Protein 3LEQ (pdb70)

Organism: Streptomyces avermitilis (strain ATCC 31267 / DSM 46492 / JCM 5070 / NBRC 14893 / NCIMB 12804 / NRRL 8165 / MA-4680) (NCBI:txid227882)

Solvent-accessible surface area: 5653 Å² total

Nearest PDB structures (foldseek):
  3leq-assembly1_A  TM=1.006E+00  e=3.534E-18  Streptomyces avermitilis MA-4680 = NBRC 14893
  7f8m-assembly3_F  TM=8.159E-01  e=8.691E-07  Candidatus Thorarchaeota archaeon SMTZ1-45
  9jue-assembly1_E  TM=7.612E-01  e=6.379E-07  Promethearchaeum syntrophicum
  6hjm-assembly2_E  TM=8.077E-01  e=4.025E-05  Myxococcus xanthus
  5zzb-assembly1_A  TM=6.959E-01  e=4.492E-04  Candidatus Lokiarchaeum sp. GC14_75

Foldseek 3Di:
DDPLLVLQLVLC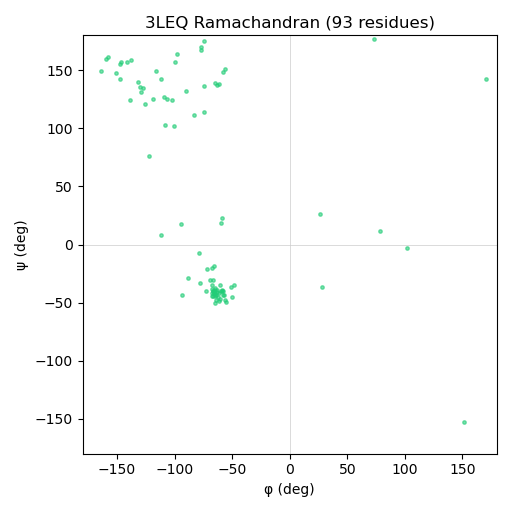VVDLFFPWKFKAWQVLHTPYIHPPQDPVRVSVLSVVVVVCCVVKDWDAQQAIWIWDDLPPTIIMITGTGGPDDPVVSVVSCSSVVD

CATH classification: 3.30.450.30

Structure (mmCIF, N/CA/C/O backbone):
data_3LEQ
#
_entry.id   3LEQ
#
_cell.length_a   89.466
_cell.length_b   29.824
_cell.length_c   40.752
_cell.angle_alpha   90.00
_cell.angle_beta   104.89
_cell.angle_gamma   90.00
#
_symmetry.space_group_name_H-M   'C 1 2 1'
#
loop_
_entity.id
_entity.type
_entity.pdbx_description
1 polymer 'uncharacterized protein cvnB5'
2 water water
#
loop_
_atom_site.group_PDB
_atom_site.id
_atom_site.type_symbol
_atom_site.label_atom_id
_atom_site.label_alt_id
_atom_site.label_comp_id
_atom_site.label_asym_id
_atom_site.label_entity_id
_atom_site.label_seq_id
_atom_site.pdbx_PDB_ins_code
_atom_site.Cartn_x
_atom_site.Cartn_y
_atom_site.Cartn_z
_atom_site.occupancy
_atom_site.B_iso_or_equiv
_atom_site.auth_seq_id
_atom_site.auth_comp_id
_atom_site.auth_asym_id
_atom_site.auth_atom_id
_atom_site.pdbx_PDB_model_num
ATOM 1 N N . HIS A 1 2 ? 27.037 25.172 -9.245 1.00 14.13 9 HIS A N 1
ATOM 2 C CA . HIS A 1 2 ? 27.573 24.415 -8.069 1.00 14.70 9 HIS A CA 1
ATOM 3 C C . HIS A 1 2 ? 28.789 23.573 -8.446 1.00 14.21 9 HIS A C 1
ATOM 4 O O . HIS A 1 2 ? 28.717 22.718 -9.328 1.00 14.65 9 HIS A O 1
ATOM 11 N N . SER A 1 3 ? 29.906 23.824 -7.766 1.00 13.89 10 SER A N 1
ATOM 12 C CA . SER A 1 3 ? 31.171 23.185 -8.098 1.00 13.39 10 SER A CA 1
ATOM 13 C C . SER A 1 3 ? 31.179 21.761 -7.571 1.00 13.09 10 SER A C 1
ATOM 14 O O . SER A 1 3 ? 30.320 21.386 -6.770 1.00 12.37 10 SER A O 1
ATOM 17 N N . GLN A 1 4 ? 32.149 20.969 -8.016 1.00 12.79 11 GLN A N 1
ATOM 18 C CA . GLN A 1 4 ? 32.290 19.595 -7.529 1.00 12.80 11 GLN A CA 1
ATOM 19 C C . GLN A 1 4 ? 32.483 19.549 -6.015 1.00 12.64 11 GLN A C 1
ATOM 20 O O . GLN A 1 4 ? 31.945 18.667 -5.343 1.00 13.31 11 GLN A O 1
ATOM 22 N N . LEU A 1 5 ? 33.255 20.498 -5.480 1.00 12.20 12 LEU A N 1
ATOM 23 C CA . LEU A 1 5 ? 33.488 20.575 -4.037 1.00 11.92 12 LEU A CA 1
ATOM 24 C C . LEU A 1 5 ? 32.192 20.878 -3.292 1.00 11.54 12 LEU A C 1
ATOM 25 O O . LEU A 1 5 ? 31.918 20.265 -2.262 1.00 11.76 12 LEU A O 1
ATOM 30 N N . ASP A 1 6 ? 31.386 21.799 -3.820 1.00 11.26 13 ASP A N 1
ATOM 31 C CA . ASP A 1 6 ? 30.080 22.128 -3.214 1.00 11.69 13 ASP A CA 1
ATOM 32 C C . ASP A 1 6 ? 29.219 20.881 -3.105 1.00 11.23 13 ASP A C 1
ATOM 33 O O . ASP A 1 6 ? 28.549 20.667 -2.096 1.00 11.33 13 ASP A O 1
ATOM 38 N N . GLN A 1 7 ? 29.219 20.073 -4.167 1.00 11.85 14 GLN A N 1
ATOM 39 C CA . GLN A 1 7 ? 28.428 18.829 -4.219 1.00 11.54 14 GLN A CA 1
ATOM 40 C C . GLN A 1 7 ? 28.943 17.780 -3.237 1.00 11.37 14 GLN A C 1
ATOM 41 O O . GLN A 1 7 ? 28.149 17.113 -2.565 1.00 10.97 14 GLN A O 1
ATOM 47 N N . LEU A 1 8 ? 30.266 17.646 -3.151 1.00 11.18 15 LEU A N 1
ATOM 48 C CA . LEU A 1 8 ? 30.890 16.806 -2.126 1.00 11.94 15 LEU A CA 1
ATOM 49 C C . LEU A 1 8 ? 30.494 17.190 -0.696 1.00 11.59 15 L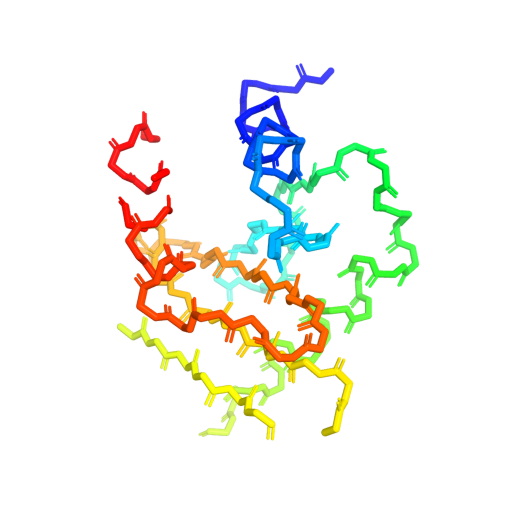EU A C 1
ATOM 50 O O . LEU A 1 8 ? 30.150 16.312 0.114 1.00 11.22 15 LEU A O 1
ATOM 55 N N . LEU A 1 9 ? 30.560 18.496 -0.396 1.00 11.30 16 LEU A N 1
ATOM 56 C CA A LEU A 1 9 ? 30.194 19.020 0.921 0.50 11.43 16 LEU A CA 1
ATOM 57 C CA B LEU A 1 9 ? 30.200 19.003 0.926 0.50 11.72 16 LEU A CA 1
ATOM 58 C C . LEU A 1 9 ? 28.710 18.818 1.190 1.00 11.97 16 LEU A C 1
ATOM 59 O O . LEU A 1 9 ? 28.322 18.433 2.289 1.00 12.31 16 LEU A O 1
ATOM 68 N N . THR A 1 10 ? 27.875 19.089 0.182 1.00 12.09 17 THR A N 1
ATOM 69 C CA . THR A 1 10 ? 26.424 18.913 0.325 1.00 11.79 17 THR A CA 1
ATOM 70 C C . THR A 1 10 ? 26.123 17.423 0.534 1.00 11.32 17 THR A C 1
ATOM 71 O O . THR A 1 10 ? 25.262 17.058 1.336 1.00 11.11 17 THR A O 1
ATOM 75 N N . GLY A 1 11 ? 26.880 16.581 -0.165 1.00 11.58 18 GLY A N 1
ATOM 76 C CA . GLY A 1 11 ? 26.774 15.125 -0.068 1.00 12.21 18 GLY A CA 1
ATOM 77 C C . GLY A 1 11 ? 27.103 14.619 1.324 1.00 12.18 18 GLY A C 1
ATOM 78 O O . GLY A 1 11 ? 26.376 13.788 1.869 1.00 12.70 18 GLY A O 1
ATOM 79 N N . LEU A 1 12 ? 28.186 15.134 1.908 1.00 12.00 19 LEU A N 1
ATOM 80 C CA . LEU A 1 12 ? 28.522 14.817 3.303 1.00 11.75 19 LEU A CA 1
ATOM 81 C C . LEU A 1 12 ? 27.352 15.155 4.239 1.00 11.35 19 LEU A C 1
ATOM 82 O O . LEU A 1 12 ? 26.958 14.340 5.068 1.00 11.14 19 LEU A O 1
ATOM 87 N N . VAL A 1 13 ? 26.815 16.363 4.104 1.00 11.10 20 VAL A N 1
ATOM 88 C CA . VAL A 1 13 ? 25.722 16.818 4.981 1.00 11.44 20 VAL A CA 1
ATOM 89 C C . VAL A 1 13 ? 24.469 15.944 4.796 1.00 11.74 20 VAL A C 1
ATOM 90 O O . VAL A 1 13 ? 23.790 15.590 5.777 1.00 11.83 20 VAL A O 1
ATOM 94 N N . ASP A 1 14 ? 24.178 15.590 3.545 1.00 11.54 21 ASP A N 1
ATOM 95 C CA . ASP A 1 14 ? 22.997 14.782 3.215 1.00 12.36 21 ASP A CA 1
ATOM 96 C C . ASP A 1 14 ? 23.078 13.346 3.734 1.00 11.98 21 ASP A C 1
ATOM 97 O O . ASP A 1 14 ? 22.110 12.835 4.288 1.00 12.16 21 ASP A O 1
ATOM 102 N N . ARG A 1 15 ? 24.229 12.707 3.559 1.00 12.09 22 ARG A N 1
ATOM 103 C CA . ARG A 1 15 ? 24.398 11.299 3.943 1.00 12.02 22 ARG A CA 1
ATOM 104 C C . ARG A 1 15 ? 24.589 11.125 5.446 1.00 11.77 22 ARG A C 1
ATOM 105 O O . ARG A 1 15 ? 24.161 10.109 6.006 1.00 11.86 22 ARG A O 1
ATOM 113 N N . VAL A 1 16 ? 25.239 12.095 6.092 1.00 10.76 23 VAL A N 1
ATOM 114 C CA . VAL A 1 16 ? 25.629 11.934 7.495 1.00 10.85 23 VAL A CA 1
ATOM 115 C C . VAL A 1 16 ? 24.682 12.654 8.476 1.00 10.66 23 VAL A C 1
ATOM 116 O O . VAL A 1 16 ? 24.741 13.874 8.639 1.00 9.89 23 VAL A O 1
ATOM 120 N N . ALA A 1 17 ? 23.808 11.877 9.115 1.00 10.20 24 ALA A N 1
ATOM 121 C CA . ALA A 1 17 ? 22.837 12.404 10.085 1.00 10.87 24 ALA A CA 1
ATOM 122 C C . ALA A 1 17 ? 23.500 13.330 11.121 1.00 11.11 24 ALA A C 1
ATOM 123 O O . ALA A 1 17 ? 22.909 14.334 11.543 1.00 10.88 24 ALA A O 1
ATOM 125 N N . GLU A 1 18 ? 24.740 12.996 11.495 1.00 11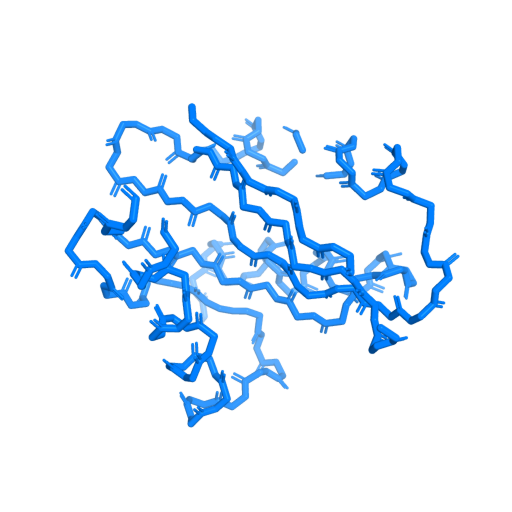.21 25 GLU A N 1
ATOM 126 C CA . GLU A 1 18 ? 25.478 13.725 12.519 1.00 11.64 25 GLU A CA 1
ATOM 127 C C . GLU A 1 18 ? 25.950 15.102 12.061 1.00 11.25 25 GLU A C 1
ATOM 128 O O . GLU A 1 18 ? 26.234 15.955 12.889 1.00 10.80 25 GLU A O 1
ATOM 134 N N . VAL A 1 19 ? 26.048 15.314 10.752 1.00 11.38 26 VAL A N 1
ATOM 135 C CA . VAL A 1 19 ? 26.656 16.541 10.223 1.00 11.55 26 VAL A CA 1
ATOM 136 C C . VAL A 1 19 ? 25.539 17.479 9.774 1.00 11.51 26 VAL A C 1
ATOM 137 O O . VAL A 1 19 ? 24.685 17.088 9.001 1.00 11.59 26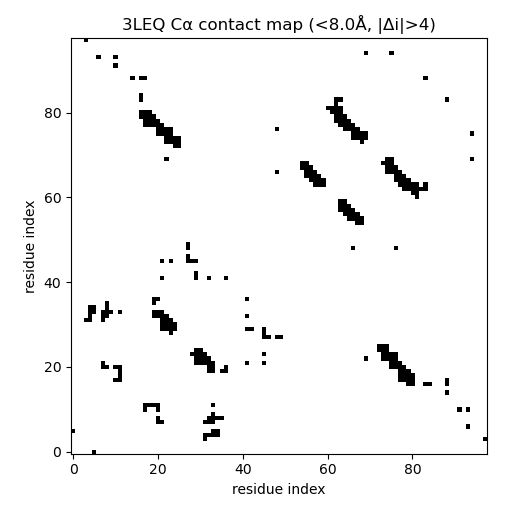 VAL A O 1
ATOM 141 N N . ASP A 1 20 ? 25.529 18.697 10.309 1.00 11.74 27 ASP A N 1
ATOM 142 C CA . ASP A 1 20 ? 24.536 19.702 9.941 1.00 11.68 27 ASP A CA 1
ATOM 143 C C . ASP A 1 20 ? 24.989 20.654 8.796 1.00 11.28 27 ASP A C 1
ATOM 144 O O . ASP A 1 20 ? 24.204 20.957 7.882 1.00 11.33 27 ASP A O 1
ATOM 149 N N . HIS A 1 21 ? 26.235 21.129 8.852 1.00 9.41 28 HIS A N 1
ATOM 150 C CA . HIS A 1 21 ? 26.772 22.044 7.841 1.00 9.11 28 HIS A CA 1
ATOM 151 C C . HIS A 1 21 ? 28.252 21.776 7.663 1.00 8.49 28 HIS A C 1
ATOM 152 O O . HIS A 1 21 ? 28.895 21.244 8.569 1.00 7.98 28 HIS A O 1
ATOM 159 N N . ALA A 1 22 ? 28.777 22.166 6.502 1.00 8.36 29 ALA A N 1
ATOM 160 C CA . ALA A 1 22 ? 30.193 22.046 6.184 1.00 8.89 29 ALA A CA 1
ATOM 161 C C . ALA A 1 22 ? 30.673 23.176 5.283 1.00 9.04 29 ALA A C 1
ATOM 162 O O . ALA A 1 22 ? 29.947 23.623 4.386 1.00 9.91 29 ALA A O 1
ATOM 164 N N . VAL A 1 23 ? 31.893 23.640 5.527 1.00 10.08 30 VAL A N 1
ATOM 165 C CA . VAL A 1 23 ? 32.541 24.616 4.648 1.00 11.06 30 VAL A CA 1
ATOM 166 C C . VAL A 1 23 ? 33.995 24.240 4.447 1.00 10.91 30 VAL A C 1
ATOM 167 O O . VAL A 1 23 ? 34.584 23.512 5.269 1.00 11.08 30 VAL A O 1
ATOM 171 N N . VAL A 1 24 ? 34.574 24.753 3.368 1.00 10.71 31 VAL A N 1
ATOM 172 C CA . VAL A 1 24 ? 36.020 24.701 3.180 1.00 10.08 31 VAL A CA 1
ATOM 173 C C . VAL A 1 24 ? 36.536 26.155 3.107 1.00 9.82 31 VAL A C 1
ATOM 174 O O . VAL A 1 24 ? 36.025 26.972 2.331 1.00 10.68 31 VAL A O 1
ATOM 178 N N . LEU A 1 25 ? 37.502 26.470 3.960 1.00 9.91 32 LEU A N 1
ATOM 179 C CA . LEU A 1 25 ? 38.041 27.825 4.065 1.00 10.12 32 LEU A CA 1
ATOM 180 C C . LEU A 1 25 ? 39.474 27.837 3.552 1.00 10.24 32 LEU A C 1
ATOM 181 O O . LEU A 1 25 ? 40.224 26.901 3.808 1.00 10.03 32 LEU A O 1
ATOM 186 N N . SER A 1 26 ? 39.862 28.912 2.864 1.00 10.03 33 SER A N 1
ATOM 187 C CA . SER A 1 26 ? 41.231 29.084 2.400 1.00 10.73 33 SER A CA 1
ATOM 188 C C . SER A 1 26 ? 42.080 29.511 3.588 1.00 11.10 33 SER A C 1
ATOM 189 O O . SER A 1 26 ? 41.545 29.843 4.646 1.00 11.15 33 SER A O 1
ATOM 192 N N . GLU A 1 27 ? 43.398 29.519 3.401 1.00 11.97 34 GLU A N 1
ATOM 193 C CA . GLU A 1 27 ? 44.334 30.016 4.408 1.00 12.49 34 GLU A CA 1
ATOM 194 C C . GLU A 1 27 ? 43.971 31.419 4.921 1.00 12.57 34 GLU A C 1
ATOM 195 O O . GLU A 1 27 ? 44.131 31.696 6.106 1.00 12.86 34 GLU A O 1
ATOM 197 N N . ASP A 1 28 ? 43.464 32.286 4.045 1.00 12.68 35 ASP A N 1
ATOM 198 C CA . ASP A 1 28 ? 43.075 33.648 4.446 1.00 12.36 35 ASP A CA 1
ATOM 199 C C . ASP A 1 28 ? 41.715 33.757 5.161 1.00 12.42 35 ASP A C 1
ATOM 200 O O . ASP A 1 28 ? 41.367 34.828 5.653 1.00 12.40 35 ASP A O 1
ATOM 202 N N . GLY A 1 29 ? 40.950 32.666 5.214 1.00 11.74 36 GLY A N 1
ATOM 203 C CA . GLY A 1 29 ? 39.647 32.653 5.898 1.00 11.33 36 GLY A CA 1
ATOM 204 C C . GLY A 1 29 ? 38.451 32.751 4.963 1.00 11.02 36 GLY A C 1
ATOM 205 O O . GLY A 1 29 ? 37.288 32.664 5.402 1.00 10.80 36 GLY A O 1
ATOM 206 N N . LEU A 1 30 ? 38.734 32.897 3.670 1.00 11.22 37 LEU A N 1
ATOM 207 C CA . LEU A 1 30 ? 37.702 32.962 2.631 1.00 11.20 37 LEU A CA 1
ATOM 208 C C . LEU A 1 30 ? 36.917 31.669 2.546 1.00 11.56 37 LEU A C 1
ATOM 209 O O . LEU A 1 30 ? 37.494 30.597 2.586 1.00 10.59 37 LEU A O 1
ATOM 214 N N . VAL A 1 31 ? 35.604 31.763 2.402 1.00 11.10 38 VAL A N 1
ATOM 215 C CA . VAL A 1 31 ? 34.813 30.553 2.123 1.00 10.97 38 VAL A CA 1
ATOM 216 C C . VAL A 1 31 ? 35.051 30.157 0.666 1.00 10.67 38 VAL A C 1
ATOM 217 O O . VAL A 1 31 ? 34.691 30.911 -0.243 1.00 11.23 38 VAL A O 1
ATOM 221 N N . VAL A 1 32 ? 35.691 29.006 0.448 1.00 10.20 39 VAL A N 1
ATOM 222 C CA . VAL A 1 32 ? 35.985 28.488 -0.896 1.00 10.22 39 VAL A CA 1
ATOM 223 C C . VAL A 1 32 ? 34.804 27.642 -1.383 1.00 10.22 39 VAL A C 1
ATOM 224 O O . VAL A 1 32 ? 34.547 27.535 -2.578 1.00 10.09 39 VAL A O 1
ATOM 228 N N . SER A 1 33 ? 34.085 27.043 -0.443 1.00 10.31 40 SER A N 1
ATOM 229 C CA . SER A 1 33 ? 33.010 26.119 -0.771 1.00 10.38 40 SER A CA 1
ATOM 230 C C . SER A 1 33 ? 32.161 25.929 0.462 1.00 10.34 40 SER A C 1
ATOM 231 O O . SER A 1 33 ? 32.674 26.023 1.588 1.00 10.48 40 SER A O 1
ATOM 234 N N . LYS A 1 34 ? 30.870 25.671 0.264 1.00 10.70 41 LYS A N 1
ATOM 235 C CA . LYS A 1 34 ? 29.965 25.364 1.385 1.00 11.40 41 LYS A CA 1
ATOM 236 C C . LYS A 1 34 ? 28.869 24.390 0.968 1.00 11.03 41 LYS A C 1
ATOM 237 O O . LYS A 1 34 ? 28.535 24.304 -0.219 1.00 11.65 41 LYS A O 1
ATOM 243 N N . SER A 1 35 ? 28.313 23.652 1.931 1.00 11.11 42 SER A N 1
ATOM 244 C CA . SER A 1 35 ? 27.119 22.845 1.660 1.00 11.07 42 SER A CA 1
ATOM 245 C C . SER A 1 35 ? 25.958 23.763 1.234 1.00 10.74 42 SER A C 1
ATOM 246 O O . SER A 1 35 ? 25.764 24.828 1.817 1.00 10.74 42 SER A O 1
ATOM 249 N N . THR A 1 36 ? 25.197 23.341 0.225 1.00 10.21 43 THR A N 1
ATOM 250 C CA . THR A 1 36 ? 24.301 24.259 -0.507 1.00 10.14 43 THR A CA 1
ATOM 251 C C . THR A 1 36 ? 23.086 24.819 0.278 1.00 9.95 43 THR A C 1
ATOM 252 O O . THR A 1 36 ? 22.483 25.903 -0.133 1.00 10.85 43 THR A O 1
ATOM 256 N N . GLY A 1 37 ? 22.727 24.096 1.392 1.00 9.80 44 GLY A N 1
ATOM 257 C CA . GLY A 1 37 ? 21.662 24.599 2.283 1.00 9.36 44 GLY A CA 1
ATOM 258 C C . GLY A 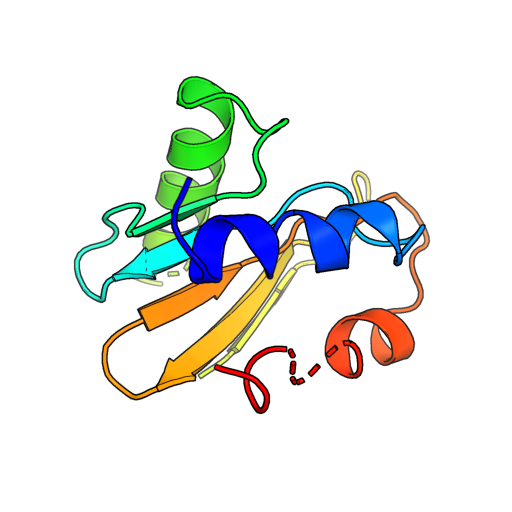1 37 ? 22.164 25.418 3.475 1.00 9.28 44 GLY A C 1
ATOM 259 O O . GLY A 1 37 ? 21.422 25.620 4.454 1.00 9.63 44 GLY A O 1
ATOM 260 N N . PHE A 1 38 ? 23.417 25.893 3.377 1.00 8.60 45 PHE A N 1
ATOM 261 C CA . PHE A 1 38 ? 24.075 26.685 4.422 1.00 8.60 45 PHE A CA 1
ATOM 262 C C . PHE A 1 38 ? 24.180 28.127 3.919 1.00 8.98 45 PHE A C 1
ATOM 263 O O . PHE A 1 38 ? 25.032 28.424 3.080 1.00 9.61 45 PHE A O 1
ATOM 271 N N . LEU A 1 39 ? 23.303 29.010 4.407 1.00 9.55 46 LEU A N 1
ATOM 272 C CA . LEU A 1 39 ? 23.268 30.416 3.967 1.00 9.71 46 LEU A CA 1
ATOM 273 C C . LEU A 1 39 ? 24.610 31.130 4.141 1.00 10.35 46 LEU A C 1
ATOM 274 O O . LEU A 1 39 ? 25.375 30.809 5.044 1.00 9.96 46 LEU A O 1
ATOM 279 N N . ARG A 1 40 ? 24.864 32.124 3.291 1.00 11.11 47 ARG A N 1
ATOM 280 C CA . ARG A 1 40 ? 26.122 32.890 3.321 1.00 11.37 47 ARG A CA 1
ATOM 281 C C . ARG A 1 40 ? 26.405 33.578 4.667 1.00 11.16 47 ARG A C 1
ATOM 282 O O . ARG A 1 40 ? 27.551 33.590 5.136 1.00 11.92 47 ARG A O 1
ATOM 290 N N . ASP A 1 41 ? 25.366 34.134 5.291 1.00 10.83 48 ASP A N 1
ATOM 291 C CA . ASP A 1 41 ? 25.512 34.731 6.623 1.00 10.17 48 ASP A CA 1
ATOM 292 C C . ASP A 1 41 ? 25.962 33.701 7.661 1.00 9.71 48 ASP A C 1
ATOM 293 O O . ASP A 1 41 ? 26.834 33.992 8.481 1.00 9.67 48 ASP A O 1
ATOM 295 N N . ASP A 1 42 ? 25.394 32.495 7.604 1.00 9.13 49 ASP A N 1
ATOM 296 C CA . ASP A 1 42 ? 25.718 31.433 8.567 1.00 8.23 49 ASP A CA 1
ATOM 297 C C . ASP A 1 42 ? 27.111 30.839 8.324 1.00 7.96 49 ASP A C 1
ATOM 298 O O . ASP A 1 42 ? 27.857 30.557 9.282 1.00 7.00 49 ASP A O 1
ATOM 303 N N . ALA A 1 43 ? 27.446 30.657 7.046 1.00 7.53 50 ALA A N 1
ATOM 304 C CA . ALA A 1 43 ? 28.738 30.120 6.620 1.00 7.98 50 ALA A CA 1
ATOM 305 C C . ALA A 1 43 ? 29.885 31.049 7.016 1.00 8.55 50 ALA A C 1
ATOM 306 O O . ALA A 1 43 ? 30.883 30.598 7.557 1.00 8.29 50 ALA A O 1
ATOM 308 N N . GLU A 1 44 ? 29.727 32.345 6.736 1.00 9.77 51 GLU A N 1
ATOM 309 C CA . GLU A 1 44 ? 30.713 33.347 7.108 1.00 10.55 51 GLU A CA 1
ATOM 310 C C . GLU A 1 44 ? 30.811 33.515 8.636 1.00 10.58 51 GLU A C 1
ATOM 311 O O . GLU A 1 44 ? 31.878 33.808 9.149 1.00 11.23 51 GLU A O 1
ATOM 317 N N . ARG A 1 45 ? 29.716 33.298 9.355 1.00 11.34 52 ARG A N 1
ATOM 318 C CA . ARG A 1 45 ? 29.768 33.241 10.819 1.00 11.65 52 ARG A CA 1
ATOM 319 C C . ARG A 1 45 ? 30.618 32.066 11.314 1.00 11.60 52 ARG A C 1
ATOM 320 O O . ARG A 1 45 ? 31.430 32.228 12.242 1.00 10.97 52 ARG A O 1
ATOM 328 N N . LEU A 1 46 ? 30.438 30.890 10.696 1.00 10.70 53 LEU A N 1
ATOM 329 C CA . LEU A 1 46 ? 31.293 29.744 10.978 1.00 10.45 53 LEU A CA 1
ATOM 330 C C . LEU A 1 46 ? 32.724 30.072 10.568 1.00 10.83 53 LEU A C 1
ATOM 331 O O . LEU A 1 46 ? 33.677 29.740 11.290 1.00 10.63 53 LEU A O 1
ATOM 336 N N . ALA A 1 47 ? 32.872 30.771 9.439 1.00 10.38 54 ALA A N 1
ATOM 337 C CA . ALA A 1 47 ? 34.203 31.119 8.961 1.00 11.10 54 ALA A CA 1
ATOM 338 C C . ALA A 1 47 ? 34.910 32.057 9.929 1.00 10.60 54 ALA A C 1
ATOM 339 O O . ALA A 1 47 ? 36.115 31.912 10.151 1.00 11.66 54 ALA A O 1
ATOM 341 N N . ALA A 1 48 ? 34.169 33.007 10.511 1.00 10.80 55 ALA A N 1
ATOM 342 C CA . ALA A 1 48 ? 34.747 33.969 11.466 1.00 10.59 55 ALA A CA 1
ATOM 343 C C . ALA A 1 48 ? 35.193 33.239 12.733 1.00 10.45 55 ALA A C 1
ATOM 344 O O . ALA A 1 48 ? 36.241 33.556 13.309 1.00 9.69 55 ALA A O 1
ATOM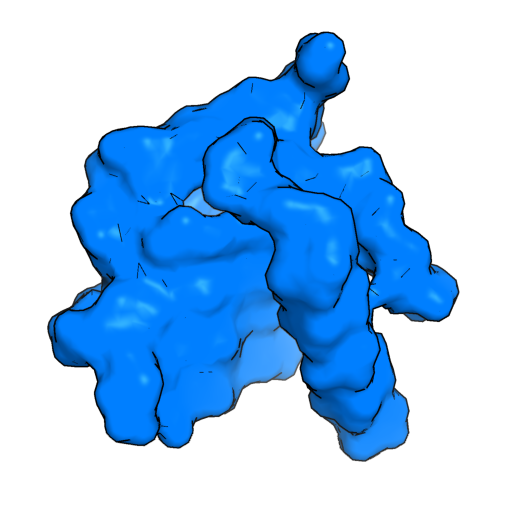 346 N N . THR A 1 49 ? 34.392 32.271 13.171 1.00 10.54 56 THR A N 1
ATOM 347 C CA . THR A 1 49 ? 34.748 31.462 14.335 1.00 11.14 56 THR A CA 1
ATOM 348 C C . THR A 1 49 ? 36.003 30.616 14.089 1.00 11.44 56 THR A C 1
ATOM 349 O O . THR A 1 49 ? 36.897 30.540 14.936 1.00 12.57 56 THR A O 1
ATOM 353 N N . ALA A 1 50 ? 36.069 29.993 12.921 1.00 11.41 57 ALA A N 1
ATOM 354 C CA . ALA A 1 50 ? 37.187 29.114 12.586 1.00 11.87 57 ALA A CA 1
ATOM 355 C C . ALA A 1 50 ? 38.481 29.912 12.469 1.00 12.11 57 ALA A C 1
ATOM 356 O O . ALA A 1 50 ? 39.540 29.479 12.933 1.00 12.38 57 ALA A O 1
ATOM 358 N N . SER A 1 51 ? 38.380 31.092 11.873 1.00 11.95 58 SER A N 1
ATOM 359 C CA . SER A 1 51 ? 39.533 31.958 11.683 1.00 12.13 58 SER A CA 1
ATOM 360 C C . SER A 1 51 ? 40.042 32.480 13.053 1.00 10.99 58 SER A C 1
ATOM 361 O O . SER A 1 51 ? 41.251 32.613 13.271 1.00 10.18 58 SER A O 1
ATOM 364 N N . GLY A 1 52 ? 39.116 32.712 13.986 1.00 9.78 59 GLY A N 1
ATOM 365 C CA . GLY A 1 52 ? 39.477 33.105 15.353 1.00 8.47 59 GLY A CA 1
ATOM 366 C C . GLY A 1 52 ? 40.170 31.957 16.067 1.00 7.50 59 GLY A C 1
ATOM 367 O O . GLY A 1 52 ? 41.095 32.177 16.837 1.00 7.22 59 GLY A O 1
ATOM 368 N N . LEU A 1 53 ? 39.692 30.733 15.825 1.00 6.63 60 LEU A N 1
ATOM 369 C CA . LEU A 1 53 ? 40.262 29.516 16.413 1.00 6.67 60 LEU A CA 1
ATOM 370 C C . LEU A 1 53 ? 41.711 29.334 16.035 1.00 7.10 60 LEU A C 1
ATOM 371 O O . LEU A 1 53 ? 42.560 28.958 16.852 1.00 7.61 60 LEU A O 1
ATOM 384 N N . SER A 1 55 ? 43.681 31.715 14.907 1.00 8.31 62 SER A N 1
ATOM 385 C CA . SER A 1 55 ? 44.511 32.820 15.355 1.00 8.93 62 SER A CA 1
ATOM 386 C C . SER A 1 55 ? 45.025 32.540 16.768 1.00 8.94 62 SER A C 1
ATOM 387 O O . SER A 1 55 ? 46.163 32.862 17.086 1.00 8.63 62 SER A O 1
ATOM 390 N N . LEU A 1 56 ? 44.181 31.922 17.593 1.00 9.08 63 LEU A N 1
ATOM 391 C CA . LEU A 1 56 ? 44.568 31.457 18.929 1.00 9.47 63 LEU A CA 1
ATOM 392 C C . LEU A 1 56 ? 45.613 30.344 18.858 1.00 9.65 63 LEU A C 1
ATOM 393 O O . LEU A 1 56 ? 46.819 30.594 18.897 1.00 8.79 63 LEU A O 1
ATOM 398 N N . ARG A 1 70 ? 47.093 20.010 11.285 1.00 11.27 77 ARG A N 1
ATOM 399 C CA . ARG A 1 70 ? 46.363 20.903 12.163 1.00 10.60 77 ARG A CA 1
ATOM 400 C C . ARG A 1 70 ? 44.887 20.551 12.160 1.00 10.81 77 ARG A C 1
ATOM 401 O O . ARG A 1 70 ? 44.309 20.183 11.134 1.00 10.43 77 ARG A O 1
ATOM 409 N N . GLN A 1 71 ? 44.294 20.662 13.339 1.00 11.29 78 GLN A N 1
ATOM 410 C CA . GLN A 1 71 ? 42.957 20.210 13.580 1.00 10.74 78 GLN A CA 1
ATOM 411 C C . GLN A 1 71 ? 42.462 20.936 14.812 1.00 10.40 78 GLN A C 1
ATOM 412 O O . GLN A 1 71 ? 43.259 21.405 15.637 1.00 10.40 78 GLN A O 1
ATOM 418 N N . ALA A 1 72 ? 41.143 20.983 14.955 1.00 9.80 79 ALA A N 1
ATOM 419 C CA . ALA A 1 72 ? 40.544 21.457 16.195 1.00 9.33 79 ALA A CA 1
ATOM 420 C C . ALA A 1 72 ? 39.213 20.757 16.357 1.00 9.11 79 ALA A C 1
ATOM 421 O O . ALA A 1 72 ? 38.555 20.456 15.380 1.00 8.51 79 ALA A O 1
ATOM 423 N N . LEU A 1 73 ? 38.836 20.515 17.605 1.00 10.31 80 LEU A N 1
ATOM 424 C CA . LEU A 1 73 ? 37.549 19.934 17.948 1.00 10.91 80 LEU A CA 1
ATOM 425 C C . LEU A 1 73 ? 37.074 20.708 19.171 1.00 10.86 80 LEU A C 1
ATOM 426 O O . LEU A 1 73 ? 37.796 20.796 20.173 1.00 11.32 80 LEU A O 1
ATOM 431 N N . ILE A 1 74 ? 35.882 21.290 19.081 1.00 10.53 81 ILE A N 1
ATOM 432 C CA . ILE A 1 74 ? 35.313 22.039 20.196 1.00 10.09 81 ILE A CA 1
ATOM 433 C C . ILE A 1 74 ? 33.958 21.409 20.413 1.00 10.10 81 ILE A C 1
ATOM 434 O O . ILE A 1 74 ? 33.148 21.390 19.487 1.00 9.57 81 ILE A O 1
ATOM 439 N N . GLU A 1 75 ? 33.735 20.890 21.619 1.00 11.14 82 GLU A N 1
ATOM 440 C CA . GLU A 1 75 ? 32.444 20.370 22.048 1.00 12.30 82 GLU A CA 1
ATOM 441 C C . GLU A 1 75 ? 31.732 21.409 22.899 1.00 12.94 82 GLU A C 1
ATOM 442 O O . GLU A 1 75 ? 32.308 21.952 23.848 1.00 12.18 82 GLU A O 1
ATOM 456 N N . GLY A 1 77 ? 27.311 22.491 24.210 1.00 16.48 84 GLY A N 1
ATOM 457 C CA . GLY A 1 77 ? 25.934 21.993 24.289 1.00 16.90 84 GLY A CA 1
ATOM 458 C C . GLY A 1 77 ? 25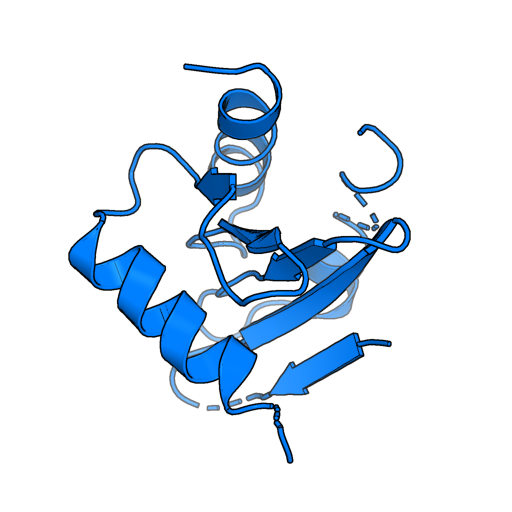.346 21.793 22.896 1.00 17.34 84 GLY A C 1
ATOM 459 O O . GLY A 1 77 ? 24.722 20.764 22.608 1.00 17.86 84 GLY A O 1
ATOM 460 N N . LYS A 1 78 ? 25.578 22.774 22.023 1.00 17.28 85 LYS A N 1
ATOM 461 C CA . LYS A 1 78 ? 25.040 22.782 20.658 1.00 16.84 85 LYS A CA 1
ATOM 462 C C . LYS A 1 78 ? 25.291 21.471 19.897 1.00 16.03 85 LYS A C 1
ATOM 463 O O . LYS A 1 78 ? 24.370 20.914 19.289 1.00 16.59 85 LYS A O 1
ATOM 465 N N . GLY A 1 79 ? 26.524 20.978 19.996 1.00 14.66 86 GLY A N 1
ATOM 466 C CA . GLY A 1 79 ? 27.076 19.907 19.151 1.00 12.81 86 GLY A CA 1
ATOM 467 C C . GLY A 1 79 ? 28.580 20.172 19.109 1.00 11.60 86 GLY A C 1
ATOM 468 O O . GLY A 1 79 ? 29.122 20.763 20.046 1.00 10.42 86 GLY A O 1
ATOM 469 N N . TYR A 1 80 ? 29.260 19.751 18.042 1.00 11.24 87 TYR A N 1
ATOM 470 C CA . TYR A 1 80 ? 30.701 20.006 17.897 1.00 11.47 87 TYR A CA 1
ATOM 471 C C . TYR A 1 80 ? 31.014 20.896 16.707 1.00 11.61 87 TYR A C 1
ATOM 472 O O . TYR A 1 80 ? 30.316 20.851 15.683 1.00 11.98 87 TYR A O 1
ATOM 481 N N . LEU A 1 81 ? 32.091 21.665 16.835 1.00 11.80 88 LEU A N 1
ATOM 482 C CA . LEU A 1 81 ? 32.743 22.290 15.678 1.00 11.82 88 LEU A CA 1
ATOM 483 C C . LEU A 1 81 ? 34.032 21.527 15.459 1.00 11.04 88 LEU A C 1
ATOM 484 O O . LEU A 1 81 ? 34.841 21.386 16.386 1.00 11.23 88 LEU A O 1
ATOM 489 N N . ILE A 1 82 ? 34.229 21.007 14.255 1.00 11.07 89 ILE A N 1
ATOM 490 C CA . ILE A 1 82 ? 35.425 20.224 13.987 1.00 11.14 89 ILE A CA 1
ATOM 491 C C . ILE A 1 82 ? 36.098 20.807 12.759 1.00 9.54 89 ILE A C 1
ATOM 492 O O . ILE A 1 82 ? 35.437 21.070 11.749 1.00 10.49 89 ILE A O 1
ATOM 497 N N . LEU A 1 83 ? 37.407 20.965 12.838 1.00 8.39 90 LEU A N 1
ATOM 498 C CA . LEU A 1 83 ? 38.188 21.539 11.759 1.00 7.74 90 LEU A CA 1
ATOM 499 C C . LEU A 1 83 ? 39.375 20.628 11.451 1.00 7.93 90 LEU A C 1
ATOM 500 O O . LEU A 1 83 ? 40.035 20.172 12.365 1.00 8.12 90 LEU A O 1
ATOM 505 N N . THR A 1 84 ? 39.644 20.382 10.170 1.00 7.03 91 THR A N 1
ATOM 506 C CA . THR A 1 84 ? 40.814 19.615 9.758 1.00 7.11 91 THR A CA 1
ATOM 507 C C . THR A 1 84 ? 41.433 20.211 8.495 1.00 7.40 91 THR A C 1
ATOM 508 O O . THR A 1 84 ? 40.764 20.896 7.729 1.00 7.34 91 THR A O 1
ATOM 512 N N . ALA A 1 85 ? 42.708 19.936 8.267 1.00 7.23 92 ALA A N 1
ATOM 513 C CA . ALA A 1 85 ? 43.377 20.373 7.048 1.00 7.91 92 ALA A CA 1
ATOM 514 C C . ALA A 1 85 ? 42.772 19.682 5.821 1.00 8.78 92 ALA A C 1
ATOM 515 O O . ALA A 1 85 ? 42.479 18.470 5.860 1.00 8.46 92 ALA A O 1
ATOM 517 N N . ALA A 1 86 ? 42.600 20.456 4.742 1.00 8.54 93 ALA A N 1
ATOM 518 C CA . ALA A 1 86 ? 42.229 19.928 3.417 1.00 8.53 93 ALA A CA 1
ATOM 519 C C . ALA A 1 86 ? 43.322 20.356 2.461 1.00 9.26 93 ALA A C 1
ATOM 520 O O . ALA A 1 86 ? 43.168 21.317 1.680 1.00 9.27 93 ALA A O 1
ATOM 522 N N . GLY A 1 87 ? 44.460 19.663 2.547 1.00 8.70 94 GLY A N 1
ATOM 523 C CA . GLY A 1 87 ? 45.677 20.116 1.856 1.00 8.47 94 GLY A CA 1
ATOM 524 C C . GLY A 1 87 ? 46.281 21.324 2.553 1.00 8.27 94 GLY A C 1
ATOM 525 O O . GLY A 1 87 ? 45.700 21.829 3.514 1.00 8.42 94 GLY A O 1
ATOM 526 N N . PRO A 1 88 ? 47.441 21.808 2.062 1.00 8.83 95 PRO A N 1
ATOM 527 C CA . PRO A 1 88 ? 48.193 22.931 2.651 1.00 8.97 95 PRO A CA 1
ATOM 528 C C . PRO A 1 88 ? 47.518 24.315 2.613 1.00 9.42 95 PRO A C 1
ATOM 529 O O . PRO A 1 88 ? 47.924 25.195 3.370 1.00 10.24 95 PRO A O 1
ATOM 533 N N . GLY A 1 89 ? 46.509 24.514 1.763 1.00 9.39 96 GLY A N 1
ATOM 534 C CA . GLY A 1 89 ? 45.934 25.858 1.583 1.00 8.63 96 GLY A CA 1
ATOM 535 C C . GLY A 1 89 ? 44.511 26.050 2.087 1.00 9.05 96 GLY A C 1
ATOM 536 O O . GLY A 1 89 ? 43.913 27.099 1.843 1.00 8.96 96 GLY A O 1
ATOM 537 N N . ALA A 1 90 ? 43.971 25.059 2.794 1.00 8.44 97 ALA A N 1
ATOM 538 C CA . ALA A 1 90 ? 42.558 25.072 3.185 1.00 8.67 97 ALA A CA 1
ATOM 539 C C . ALA A 1 90 ? 42.238 24.197 4.386 1.00 8.64 97 ALA A C 1
ATOM 540 O O . ALA A 1 90 ? 42.967 23.259 4.705 1.00 9.10 97 ALA A O 1
ATOM 542 N N . HIS A 1 91 ? 41.102 24.468 5.005 1.00 8.12 98 HIS A N 1
ATOM 543 C CA . HIS A 1 91 ? 40.598 23.660 6.096 1.00 9.41 98 HIS A CA 1
ATOM 544 C C . HIS A 1 91 ? 39.126 23.315 5.875 1.00 10.08 98 HIS A C 1
ATOM 545 O O . HIS A 1 91 ? 38.345 24.156 5.412 1.00 9.75 98 HIS A O 1
ATOM 552 N N . LEU A 1 92 ? 38.762 22.073 6.195 1.00 8.93 99 LEU A N 1
ATOM 553 C CA . LEU A 1 92 ? 37.376 21.654 6.190 1.00 9.89 99 LEU A CA 1
ATOM 554 C C . LEU A 1 92 ? 36.814 21.910 7.576 1.00 10.14 99 LEU A C 1
ATOM 555 O O . LEU A 1 92 ? 37.448 21.529 8.604 1.00 10.88 99 LEU A O 1
ATOM 560 N N . VAL A 1 93 ? 35.637 22.534 7.644 1.00 10.66 100 VAL A N 1
ATOM 561 C CA . VAL A 1 93 ? 35.058 22.848 8.938 1.00 10.48 100 VAL A CA 1
ATOM 562 C C . VAL A 1 93 ? 33.636 22.332 8.946 1.00 10.61 100 VAL A C 1
ATOM 563 O O . VAL A 1 93 ? 32.879 22.598 8.036 1.00 11.65 100 VAL A O 1
ATOM 567 N N . VAL A 1 94 ? 33.268 21.612 9.990 1.00 10.29 101 VAL A N 1
ATOM 568 C CA A VAL A 1 94 ? 31.946 21.004 10.076 0.50 10.11 101 VAL A CA 1
ATOM 569 C CA B VAL A 1 94 ? 31.915 21.073 10.056 0.50 10.48 101 VAL A CA 1
ATOM 570 C C . VAL A 1 94 ? 31.270 21.401 11.380 1.00 9.95 101 VAL A C 1
ATOM 571 O O . VAL A 1 94 ? 31.958 21.518 12.416 1.00 10.58 101 VAL A O 1
ATOM 578 N N . LEU A 1 95 ? 29.951 21.580 11.329 1.00 9.70 102 LEU A N 1
ATOM 579 C CA . LEU A 1 95 ? 29.110 21.691 12.528 1.00 10.14 102 LEU A CA 1
ATOM 580 C C . LEU A 1 95 ? 28.268 20.417 12.637 1.00 9.84 102 LEU A C 1
ATOM 581 O O . LEU A 1 95 ? 27.583 20.026 11.682 1.00 9.75 102 LEU A O 1
ATOM 586 N N . THR A 1 96 ? 28.329 19.767 13.798 1.00 10.08 103 THR A N 1
ATOM 587 C CA . THR A 1 96 ? 27.496 18.592 14.067 1.00 10.51 103 THR A CA 1
ATOM 588 C C . THR A 1 96 ? 26.237 18.947 14.868 1.00 11.64 103 THR A C 1
ATOM 589 O O . THR A 1 96 ? 26.158 20.011 15.492 1.00 12.75 103 THR A O 1
ATOM 593 N N . ARG A 1 97 ? 25.277 18.024 14.863 1.00 10.93 104 ARG A N 1
ATOM 594 C CA . ARG A 1 97 ? 24.107 18.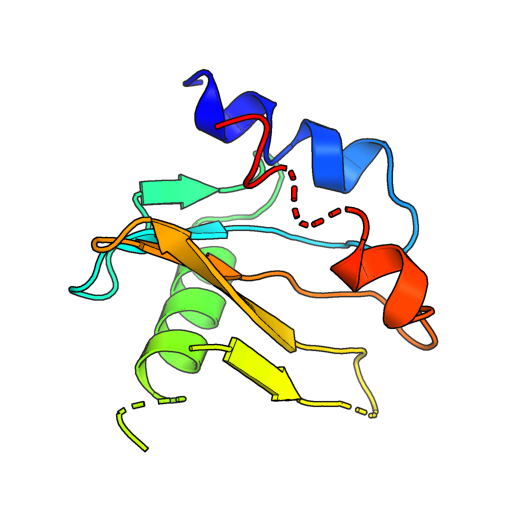062 15.728 1.00 11.32 104 ARG A CA 1
ATOM 595 C C . ARG A 1 97 ? 24.540 17.668 17.140 1.00 11.19 104 ARG A C 1
ATOM 596 O O . ARG A 1 97 ? 25.709 17.314 17.358 1.00 11.80 104 ARG A O 1
ATOM 598 N N . GLN A 1 98 ? 23.616 17.744 18.090 1.00 10.74 105 GLN A N 1
ATOM 599 C CA . GLN A 1 98 ? 23.912 17.413 19.481 1.00 10.61 105 GLN A CA 1
ATOM 600 C C . GLN A 1 98 ? 24.032 15.903 19.664 1.00 10.42 105 GLN A C 1
ATOM 601 O O . GLN A 1 98 ? 23.229 15.136 19.131 1.00 10.52 105 GLN A O 1
ATOM 603 N N . GLY A 1 99 ? 25.046 15.488 20.411 1.00 10.25 106 GLY A N 1
ATOM 604 C CA . GLY A 1 99 ? 25.230 14.078 20.748 1.00 10.69 106 GLY A CA 1
ATOM 605 C C . GLY A 1 99 ? 25.830 13.216 19.650 1.00 10.67 106 GLY A C 1
ATOM 606 O O . GLY A 1 99 ? 25.817 11.985 19.757 1.00 10.78 106 GLY A O 1
ATOM 607 N N . ALA A 1 100 ? 26.350 13.851 18.600 1.00 10.56 107 ALA A N 1
ATOM 608 C CA . ALA A 1 100 ? 27.010 13.149 17.491 1.00 10.65 107 ALA A CA 1
ATOM 609 C C . ALA A 1 100 ? 28.190 12.297 17.966 1.00 10.77 107 ALA A C 1
ATOM 610 O O . ALA A 1 100 ? 28.865 12.638 18.940 1.00 10.75 107 ALA A O 1
ATOM 612 N N . ASP A 1 101 ? 28.444 11.191 17.272 1.00 10.94 108 ASP A N 1
ATOM 613 C CA . ASP A 1 101 ? 29.635 10.388 17.543 1.00 10.44 108 ASP A CA 1
ATOM 614 C C . ASP A 1 101 ? 30.812 11.005 16.806 1.00 9.82 108 ASP A C 1
ATOM 615 O O . ASP A 1 101 ? 30.869 10.969 15.565 1.00 9.86 108 ASP A O 1
ATOM 620 N N . VAL A 1 102 ? 31.756 11.564 17.567 1.00 9.15 109 VAL A N 1
ATOM 621 C CA . VAL A 1 102 ? 32.923 12.253 16.979 1.00 9.05 109 VAL A CA 1
ATOM 622 C C . VAL A 1 102 ? 33.758 11.358 16.070 1.00 8.41 109 VAL A C 1
ATOM 623 O O . VAL A 1 102 ? 34.251 11.805 15.032 1.00 8.05 109 VAL A O 1
ATOM 627 N N . GLY A 1 103 ? 33.936 10.104 16.482 1.00 8.09 110 GLY A N 1
ATOM 628 C CA . GLY A 1 103 ? 34.654 9.115 15.683 1.00 7.65 110 GLY A CA 1
ATOM 629 C C . GLY A 1 103 ? 34.046 8.906 14.313 1.00 7.42 110 GLY A C 1
ATOM 630 O O . GLY A 1 103 ? 34.765 8.828 13.313 1.00 7.38 110 GLY A O 1
ATOM 631 N N . VAL A 1 104 ? 32.723 8.827 14.257 1.00 7.38 111 VAL A N 1
ATOM 632 C CA . VAL A 1 104 ? 32.035 8.679 12.981 1.00 7.45 111 VAL A CA 1
ATOM 633 C C . VAL A 1 104 ? 32.262 9.926 12.119 1.00 7.43 111 VAL A C 1
ATOM 634 O O . VAL A 1 104 ? 32.658 9.834 10.959 1.00 6.74 111 VAL A O 1
ATOM 638 N N . VAL A 1 105 ? 32.022 11.095 12.701 1.00 8.51 112 VAL A N 1
ATOM 639 C CA . VAL A 1 105 ? 32.185 12.334 11.960 1.00 8.01 112 VAL A CA 1
ATOM 640 C C . VAL A 1 105 ? 33.635 12.489 11.489 1.00 8.36 112 VAL A C 1
ATOM 641 O O . VAL A 1 105 ? 33.864 12.813 10.326 1.00 9.31 112 VAL A O 1
ATOM 645 N N . ALA A 1 106 ? 34.610 12.258 12.364 1.00 9.21 113 ALA A N 1
ATOM 646 C CA . ALA A 1 106 ? 36.007 12.398 11.947 1.00 9.85 113 ALA A CA 1
ATOM 647 C C . ALA A 1 106 ? 36.362 11.450 10.799 1.00 10.10 113 ALA A C 1
ATOM 648 O O . ALA A 1 106 ? 37.082 11.841 9.890 1.00 10.67 113 ALA A O 1
ATOM 650 N N . TYR A 1 107 ? 35.863 10.217 10.845 1.00 10.70 114 TYR A N 1
ATOM 651 C CA . TYR A 1 107 ? 36.071 9.260 9.759 1.00 10.42 114 TYR A CA 1
ATOM 652 C C . TYR A 1 107 ? 35.458 9.780 8.461 1.00 10.03 114 TYR A C 1
ATOM 653 O O . TYR A 1 107 ? 36.096 9.788 7.416 1.00 10.49 114 TYR A O 1
ATOM 662 N N . GLN A 1 108 ? 34.220 10.240 8.524 1.00 9.51 115 GLN A N 1
ATOM 663 C CA . GLN A 1 108 ? 33.559 10.804 7.329 1.00 10.35 115 GLN A CA 1
ATOM 664 C C . GLN A 1 108 ? 34.314 12.003 6.725 1.00 10.53 115 GLN A C 1
ATOM 665 O O . GLN A 1 108 ? 34.451 12.112 5.484 1.00 10.90 115 GLN A O 1
ATOM 679 N N . ASN A 1 110 ? 37.545 12.639 7.132 1.00 9.25 117 ASN A N 1
ATOM 680 C CA . ASN A 1 110 ? 38.816 12.113 6.613 1.00 10.64 117 ASN A CA 1
ATOM 681 C C . ASN A 1 110 ? 38.617 11.472 5.222 1.00 9.88 117 ASN A C 1
ATOM 682 O O . ASN A 1 110 ? 39.433 11.663 4.326 1.00 10.31 117 ASN A O 1
ATOM 695 N N . LEU A 1 112 ? 36.209 12.319 3.125 1.00 9.82 119 LEU A N 1
ATOM 696 C CA A LEU A 1 112 ? 35.921 13.453 2.236 0.50 9.53 119 LEU A CA 1
ATOM 697 C CA B LEU A 1 112 ? 35.924 13.431 2.208 0.50 9.57 119 LEU A CA 1
ATOM 698 C C . LEU A 1 112 ? 37.216 14.118 1.739 1.00 9.34 119 LEU A C 1
ATOM 699 O O . LEU A 1 112 ? 37.365 14.395 0.552 1.00 8.49 119 LEU A O 1
ATOM 708 N N . VAL A 1 113 ? 38.145 14.391 2.665 1.00 9.69 120 VAL A N 1
ATOM 709 C CA . VAL A 1 113 ? 39.425 15.030 2.322 1.00 9.88 120 VAL A CA 1
ATOM 710 C C . VAL A 1 113 ? 40.209 14.155 1.331 1.00 10.61 120 VAL A C 1
ATOM 711 O O . VAL A 1 113 ? 40.883 14.651 0.441 1.00 10.06 120 VAL A O 1
ATOM 715 N N . LYS A 1 114 ? 40.079 12.843 1.488 1.00 11.31 121 LYS A N 1
ATOM 716 C CA . LYS A 1 114 ? 40.723 11.883 0.613 1.00 12.37 121 LYS A CA 1
ATOM 717 C C . LYS A 1 114 ? 40.128 12.022 -0.777 1.00 12.65 121 LYS A C 1
ATOM 718 O O . LYS A 1 114 ? 40.850 11.971 -1.768 1.00 12.41 121 LYS A O 1
ATOM 724 N N . LYS A 1 115 ? 38.804 12.200 -0.843 1.00 13.57 122 LYS A N 1
ATOM 725 C CA . LYS A 1 115 ? 38.103 12.230 -2.132 1.00 14.57 122 LYS A CA 1
ATOM 726 C C . LYS A 1 115 ? 38.440 13.476 -2.936 1.00 14.70 122 LYS A C 1
ATOM 727 O O . LYS A 1 115 ? 38.429 13.437 -4.158 1.00 15.21 122 LYS A O 1
ATOM 729 N N . ILE A 1 116 ? 38.729 14.574 -2.240 1.00 15.69 123 ILE A N 1
ATOM 730 C CA . ILE A 1 116 ? 39.127 15.818 -2.879 1.00 15.87 123 ILE A CA 1
ATOM 731 C C . ILE A 1 116 ? 40.511 15.637 -3.479 1.00 15.90 123 ILE A C 1
ATOM 732 O O . ILE A 1 116 ? 40.727 15.929 -4.656 1.00 15.69 123 ILE A O 1
#

Secondary structure (DSSP, 8-state):
--HHHHHHHHHHHH-TTEEEEEEEETTS-EEEE-TTS-HHHHHHHHHHHHH----EEEE-----EEEEESSTTEEEEEEE-TT--HHHHHH---TTT-

B-factor: mean 11.37, std 2.97, range [2.0, 26.26]

Sequence (98 aa):
HSQLDQLLLTGLVDRVAEVDHAVVLSEDGLVVSKSTGFLRDDAERLAATASGLSLRQALIEGKGYLILTAAGPGAHLVVVLTRQGADVGVVAYQNLLVKKI

InterPro domains:
  IPR004942 Roadblock/LAMTOR2 domain [PF03259] (13-103)
  IPR004942 Roadblock/LAMTOR2 domain [SM00960] (13-103)
  IPR053141 Mycobacterial serine protease inhibitor Rv3364c [PTHR36222] (7-135)

Radius of gyration: 12.07 Å; Cα contacts (8 Å, |Δi|>4): 173; chains: 1; bounding box: 26×26×32 Å